Protein AF-A0A928H3K2-F1 (afdb_monomer_lite)

Foldseek 3Di:
DQDDDCVVCVPVNVVLVVLVVQEADDPVRLVCLLVLCVDDPPDPSNVVSLVSVLSNVLNVQLNCLVVPVVPDDPDHSVVSSVVSSCCSVVCSVVDDSVVVPPPDDDDDDD

Secondary structure (DSSP, 8-state):
-----TTT-HHHHHHHHHHTTSPPPPHHHHHHHHHHTTSPTTSHHHHHHHHHHHHHHHHHHHHHHHHHHHHHSS--HHHHHHHHHHHHHHHGGG--TTTGGGS-------

Radius of gyration: 16.65 Å; chains: 1; bounding box: 36×27×62 Å

pLDDT: mean 83.25, std 15.97, range [29.97, 95.5]

Structure (mmCIF, N/CA/C/O backbone):
data_AF-A0A928H3K2-F1
#
_entry.id   AF-A0A928H3K2-F1
#
loop_
_atom_site.group_PDB
_atom_site.id
_atom_site.type_symbol
_atom_site.label_atom_id
_atom_site.label_alt_id
_atom_site.label_comp_id
_atom_site.label_asym_id
_atom_site.label_entity_id
_atom_site.label_seq_id
_atom_site.pdbx_PDB_ins_code
_atom_site.Cartn_x
_atom_site.Cartn_y
_atom_site.Cartn_z
_atom_site.occupancy
_atom_site.B_iso_or_equiv
_atom_site.auth_seq_id
_atom_site.auth_comp_id
_atom_site.auth_asym_id
_atom_site.auth_atom_id
_atom_site.pdbx_PDB_model_num
ATOM 1 N N . MET A 1 1 ? 7.354 10.059 -3.563 1.00 72.06 1 MET A N 1
ATOM 2 C CA . MET A 1 1 ? 6.800 9.257 -4.679 1.00 72.06 1 MET A CA 1
ATOM 3 C C . MET A 1 1 ? 7.823 8.208 -5.077 1.00 72.06 1 MET A C 1
ATOM 5 O O . MET A 1 1 ? 8.980 8.566 -5.277 1.00 72.06 1 MET A O 1
ATOM 9 N N . VAL A 1 2 ? 7.432 6.934 -5.171 1.00 81.56 2 VAL A N 1
ATOM 10 C CA . VAL A 1 2 ? 8.342 5.878 -5.642 1.00 81.56 2 VAL A CA 1
ATOM 11 C C . VAL A 1 2 ? 8.507 6.024 -7.155 1.00 81.56 2 VAL A C 1
ATOM 13 O O . VAL A 1 2 ? 7.554 5.844 -7.907 1.00 81.56 2 VAL A O 1
ATOM 16 N N . ASN A 1 3 ? 9.706 6.402 -7.604 1.00 87.62 3 ASN A N 1
ATOM 17 C CA . ASN A 1 3 ? 9.980 6.575 -9.031 1.00 87.62 3 ASN A CA 1
ATOM 18 C C . ASN A 1 3 ? 10.130 5.206 -9.716 1.00 87.62 3 ASN A C 1
ATOM 20 O O . ASN A 1 3 ? 11.101 4.501 -9.430 1.00 87.62 3 ASN A O 1
ATOM 24 N N . ILE A 1 4 ? 9.183 4.857 -10.586 1.00 91.75 4 ILE A N 1
ATOM 25 C CA . ILE A 1 4 ? 9.135 3.608 -11.354 1.00 91.75 4 ILE A CA 1
ATOM 26 C C . ILE A 1 4 ? 9.312 3.937 -12.835 1.00 91.75 4 ILE A C 1
ATOM 28 O O . ILE A 1 4 ? 8.632 4.830 -13.344 1.00 91.75 4 ILE A O 1
ATOM 32 N N . ASN A 1 5 ? 10.196 3.207 -13.518 1.00 90.38 5 ASN A N 1
ATOM 33 C CA . ASN A 1 5 ? 10.387 3.334 -14.959 1.00 90.38 5 ASN A CA 1
ATOM 34 C C . ASN A 1 5 ? 9.102 2.901 -15.691 1.00 90.38 5 ASN A C 1
ATOM 36 O O . ASN A 1 5 ? 8.677 1.753 -15.569 1.00 90.38 5 ASN A O 1
ATOM 40 N N . ALA A 1 6 ? 8.482 3.831 -16.422 1.00 93.12 6 ALA A N 1
ATOM 41 C CA . ALA A 1 6 ? 7.225 3.598 -17.129 1.00 93.12 6 ALA A CA 1
ATOM 42 C C . ALA A 1 6 ? 7.367 2.637 -18.318 1.00 93.12 6 ALA A C 1
ATOM 44 O O . ALA A 1 6 ? 6.403 1.946 -18.638 1.00 93.12 6 ALA A O 1
ATOM 45 N N . ASP A 1 7 ? 8.549 2.571 -18.933 1.00 94.69 7 ASP A N 1
ATOM 46 C CA . ASP A 1 7 ? 8.809 1.714 -20.092 1.00 94.69 7 ASP A CA 1
ATOM 47 C C . ASP A 1 7 ? 9.021 0.256 -19.665 1.00 94.69 7 ASP A C 1
ATOM 49 O O . ASP A 1 7 ? 8.556 -0.667 -20.328 1.00 94.69 7 ASP A O 1
ATOM 53 N N . GLU A 1 8 ? 9.687 0.044 -18.526 1.00 90.69 8 GLU A N 1
ATOM 54 C CA . GLU A 1 8 ? 9.942 -1.296 -17.979 1.00 90.69 8 GLU A CA 1
ATOM 55 C C . GLU A 1 8 ? 8.733 -1.844 -17.205 1.00 90.69 8 GLU A C 1
ATOM 57 O O . GLU A 1 8 ? 8.413 -3.026 -17.315 1.00 90.69 8 GLU A O 1
ATOM 62 N N . HIS A 1 9 ? 8.047 -0.990 -16.438 1.00 92.75 9 HIS A N 1
ATOM 63 C CA . HIS A 1 9 ? 6.984 -1.389 -15.511 1.00 92.75 9 HIS A CA 1
ATOM 64 C C . HIS A 1 9 ? 5.754 -0.459 -15.602 1.00 92.75 9 HIS A C 1
ATOM 66 O O . HIS A 1 9 ? 5.408 0.227 -14.631 1.00 92.75 9 HIS A O 1
ATOM 72 N N . PRO A 1 10 ? 5.033 -0.422 -16.739 1.00 94.44 10 PRO A N 1
ATOM 73 C CA . PRO A 1 10 ? 3.942 0.534 -16.973 1.00 94.44 10 PRO A CA 1
ATOM 74 C C . PRO A 1 10 ? 2.767 0.386 -15.992 1.00 94.44 10 PRO A C 1
ATOM 76 O O . PRO A 1 10 ? 2.107 1.365 -15.634 1.00 94.44 10 PRO A O 1
ATOM 79 N N . GLY A 1 11 ? 2.488 -0.839 -15.533 1.00 95.19 11 GLY A N 1
ATOM 80 C CA . GLY A 1 11 ? 1.469 -1.102 -14.512 1.00 95.19 11 GLY A CA 1
ATOM 81 C C . GLY A 1 11 ? 1.847 -0.502 -13.159 1.00 95.19 11 GLY A C 1
ATOM 82 O O . GLY A 1 11 ? 1.071 0.259 -12.581 1.00 95.19 11 GLY A O 1
ATOM 83 N N . LEU A 1 12 ? 3.066 -0.782 -12.694 1.00 95.12 12 LEU A N 1
ATOM 84 C CA . LEU A 1 12 ? 3.573 -0.265 -11.423 1.00 95.12 12 LEU A CA 1
ATOM 85 C C . LEU A 1 12 ? 3.812 1.246 -11.456 1.00 95.12 12 LEU A C 1
ATOM 87 O O . LEU A 1 12 ? 3.668 1.900 -10.428 1.00 95.12 12 LEU A O 1
ATOM 91 N N . HIS A 1 13 ? 4.127 1.816 -12.620 1.00 95.50 13 HIS A N 1
ATOM 92 C CA . HIS A 1 13 ? 4.213 3.263 -12.794 1.00 95.50 13 HIS A CA 1
ATOM 93 C C . HIS A 1 13 ? 2.857 3.941 -12.573 1.00 95.50 13 HIS A C 1
ATOM 95 O O . HIS A 1 13 ? 2.757 4.870 -11.779 1.00 95.50 13 HIS A O 1
ATOM 101 N N . ARG A 1 14 ? 1.779 3.450 -13.202 1.00 95.31 14 ARG A N 1
ATOM 102 C CA . ARG A 1 14 ? 0.425 3.979 -12.940 1.00 95.31 14 ARG A CA 1
ATOM 103 C C . ARG A 1 14 ? 0.030 3.808 -11.476 1.00 95.31 14 ARG A C 1
ATOM 105 O O . ARG A 1 14 ? -0.478 4.742 -10.863 1.00 95.31 14 ARG A O 1
ATOM 112 N N . TYR A 1 15 ? 0.343 2.649 -10.906 1.00 94.62 15 TYR A N 1
ATOM 113 C CA . TYR A 1 15 ? 0.087 2.371 -9.499 1.00 94.62 15 TYR A CA 1
ATOM 114 C C . TYR A 1 15 ? 0.854 3.315 -8.556 1.00 94.62 15 TYR A C 1
ATOM 116 O O . TYR A 1 15 ? 0.301 3.779 -7.561 1.00 94.62 15 TYR A O 1
ATOM 124 N N . SER A 1 16 ? 2.102 3.678 -8.874 1.00 93.88 16 SER A N 1
ATOM 125 C CA . SER A 1 16 ? 2.879 4.616 -8.054 1.00 93.88 16 SER A CA 1
ATOM 126 C C . SER A 1 16 ? 2.285 6.029 -8.049 1.00 93.88 16 SER A C 1
ATOM 128 O O . SER A 1 16 ? 2.353 6.709 -7.022 1.00 93.88 16 SER A O 1
ATOM 130 N N . LEU A 1 17 ? 1.659 6.455 -9.154 1.00 93.25 17 LEU A N 1
ATOM 131 C CA . LEU A 1 17 ? 0.925 7.721 -9.243 1.00 93.25 17 LEU A CA 1
ATOM 132 C C . LEU A 1 17 ? -0.354 7.699 -8.397 1.00 93.25 17 LEU A C 1
ATOM 134 O O . LEU A 1 17 ? -0.676 8.690 -7.743 1.00 93.25 17 LEU A O 1
ATOM 138 N N . GLU A 1 18 ? -1.072 6.576 -8.371 1.00 92.25 18 GLU A N 1
ATOM 139 C CA . GLU A 1 18 ? -2.239 6.403 -7.497 1.00 92.25 18 GLU A CA 1
ATOM 140 C C . GLU A 1 18 ? -1.838 6.460 -6.020 1.00 92.25 18 GLU A C 1
ATOM 142 O O . GLU A 1 18 ? -2.448 7.192 -5.237 1.00 92.25 18 GLU A O 1
ATOM 147 N N . LEU A 1 19 ? -0.758 5.765 -5.660 1.00 91.19 19 LEU A N 1
ATOM 148 C CA . LEU A 1 19 ? -0.212 5.753 -4.305 1.00 91.19 19 LEU A CA 1
ATOM 149 C C . LEU A 1 19 ? 0.403 7.089 -3.880 1.00 91.19 19 LEU A C 1
ATOM 151 O O . LEU A 1 19 ? 0.504 7.351 -2.686 1.00 91.19 19 LEU A O 1
ATOM 155 N N . ALA A 1 20 ? 0.769 7.975 -4.810 1.00 89.25 20 ALA A N 1
ATOM 156 C CA . ALA A 1 20 ? 1.276 9.306 -4.469 1.00 89.25 20 ALA A CA 1
ATOM 157 C C . ALA A 1 20 ? 0.252 10.161 -3.696 1.00 89.25 20 ALA A C 1
ATOM 159 O O . ALA A 1 20 ? 0.644 11.105 -3.011 1.00 89.25 20 ALA A O 1
ATOM 160 N N . LYS A 1 21 ? -1.041 9.809 -3.761 1.00 85.62 21 LYS A N 1
ATOM 161 C CA . LYS A 1 21 ? -2.118 10.408 -2.953 1.00 85.62 21 LYS A CA 1
ATOM 162 C C . LYS A 1 21 ? -2.046 10.022 -1.470 1.00 85.62 21 LYS A C 1
ATOM 164 O O . LYS A 1 21 ? -2.659 10.690 -0.645 1.00 85.62 21 LYS A O 1
ATOM 169 N N . TYR A 1 22 ? -1.297 8.972 -1.143 1.00 85.12 22 TYR A N 1
ATOM 170 C CA . TYR A 1 22 ? -1.160 8.403 0.194 1.00 85.12 22 TYR A CA 1
ATOM 171 C C . TYR A 1 22 ? 0.321 8.403 0.595 1.00 85.12 22 TYR A C 1
ATOM 173 O O . TYR A 1 22 ? 0.989 7.366 0.535 1.00 85.12 22 TYR A O 1
ATOM 181 N N . PRO A 1 23 ? 0.881 9.575 0.945 1.00 81.12 23 PRO A N 1
ATOM 182 C CA . PRO A 1 23 ? 2.277 9.665 1.341 1.00 81.12 23 PRO A CA 1
ATOM 183 C C . PRO A 1 23 ? 2.559 8.843 2.605 1.00 81.12 23 PRO A C 1
ATOM 185 O O . PRO A 1 23 ? 1.655 8.412 3.329 1.00 81.12 23 PRO A O 1
ATOM 188 N N . GLU A 1 24 ? 3.848 8.641 2.873 1.00 85.19 24 GLU A N 1
ATOM 189 C CA . GLU A 1 24 ? 4.293 8.113 4.156 1.00 85.19 24 GLU A CA 1
ATOM 190 C C . GLU A 1 24 ? 3.791 9.020 5.284 1.00 85.19 24 GLU A C 1
ATOM 192 O O . GLU A 1 24 ? 3.842 10.250 5.190 1.00 85.19 24 GLU A O 1
ATOM 197 N N . LEU A 1 25 ? 3.256 8.397 6.331 1.00 89.38 25 LEU A N 1
ATOM 198 C CA . LEU A 1 25 ? 2.707 9.123 7.462 1.00 89.38 25 LEU A CA 1
ATOM 199 C C . LEU A 1 25 ? 3.853 9.620 8.335 1.00 89.38 25 LEU A C 1
ATOM 201 O O . LEU A 1 25 ? 4.714 8.847 8.749 1.00 89.38 25 LEU A O 1
ATOM 205 N N . THR A 1 26 ? 3.823 10.903 8.676 1.00 91.31 26 THR A N 1
ATOM 206 C CA . THR A 1 26 ? 4.632 11.415 9.787 1.00 91.31 26 THR A CA 1
ATOM 207 C C . THR A 1 26 ? 4.227 10.727 11.091 1.00 91.31 26 THR A C 1
ATOM 209 O O . THR A 1 26 ? 3.104 10.241 11.223 1.00 91.31 26 THR A O 1
ATOM 212 N N . GLU A 1 27 ? 5.102 10.744 12.096 1.00 90.62 27 GLU A N 1
ATOM 213 C CA . GLU A 1 27 ? 4.822 10.148 13.409 1.00 90.62 27 GLU A CA 1
ATOM 214 C C . GLU A 1 27 ? 3.508 10.664 14.027 1.00 90.62 27 GLU A C 1
ATOM 216 O O . GLU A 1 27 ? 2.695 9.889 14.529 1.00 90.62 27 GLU A O 1
ATOM 221 N N . SER A 1 28 ? 3.248 11.970 13.918 1.00 92.56 28 SER A N 1
ATOM 222 C CA . SER A 1 28 ? 2.003 12.582 14.398 1.00 92.56 28 SER A CA 1
ATOM 223 C C . SER A 1 28 ? 0.769 12.057 13.653 1.00 92.56 28 SER A C 1
ATOM 225 O O . SER A 1 28 ? -0.215 11.654 14.276 1.00 92.56 28 SER A O 1
ATOM 227 N N . GLN A 1 29 ? 0.830 11.988 12.319 1.00 93.44 29 GLN A N 1
ATOM 228 C CA . GLN A 1 29 ? -0.260 11.436 11.506 1.00 93.44 29 GLN A CA 1
ATOM 229 C C . GLN A 1 29 ? -0.486 9.954 11.803 1.00 93.44 29 GLN A C 1
ATOM 231 O O . GLN A 1 29 ? -1.628 9.517 11.912 1.00 93.44 29 GLN A O 1
ATOM 236 N N . TYR A 1 30 ? 0.592 9.194 11.987 1.00 92.31 30 TYR A N 1
ATOM 237 C CA . TYR A 1 30 ? 0.528 7.789 12.358 1.00 92.31 30 TYR A CA 1
ATOM 238 C C . TYR A 1 30 ? -0.174 7.608 13.708 1.00 92.31 30 TYR A C 1
ATOM 240 O O . TYR A 1 30 ? -1.118 6.828 13.812 1.00 92.31 30 TYR A O 1
ATOM 248 N N . ASN A 1 31 ? 0.197 8.393 14.723 1.00 92.12 31 ASN A N 1
ATOM 249 C CA . ASN A 1 31 ? -0.453 8.373 16.035 1.00 92.12 31 ASN A CA 1
ATOM 250 C C . ASN A 1 31 ? -1.939 8.759 15.965 1.00 92.12 31 ASN A C 1
ATOM 252 O O . ASN A 1 31 ? -2.762 8.128 16.632 1.00 92.12 31 ASN A O 1
ATOM 256 N N . SER A 1 32 ? -2.298 9.737 15.128 1.00 92.88 32 SER A N 1
ATOM 257 C CA . SER A 1 32 ? -3.700 10.096 14.872 1.00 92.88 32 SER A CA 1
ATOM 258 C C . SER A 1 32 ? -4.474 8.927 14.263 1.00 92.88 32 SER A C 1
ATOM 260 O O . SER A 1 32 ? -5.525 8.550 14.775 1.00 92.88 32 SER A O 1
ATOM 262 N N . VAL A 1 33 ? -3.920 8.288 13.230 1.00 93.62 33 VAL A N 1
ATOM 263 C CA . VAL A 1 33 ? -4.518 7.115 12.577 1.00 93.62 33 VAL A CA 1
ATOM 264 C C . VAL A 1 33 ? -4.687 5.958 13.565 1.00 93.62 33 VAL A C 1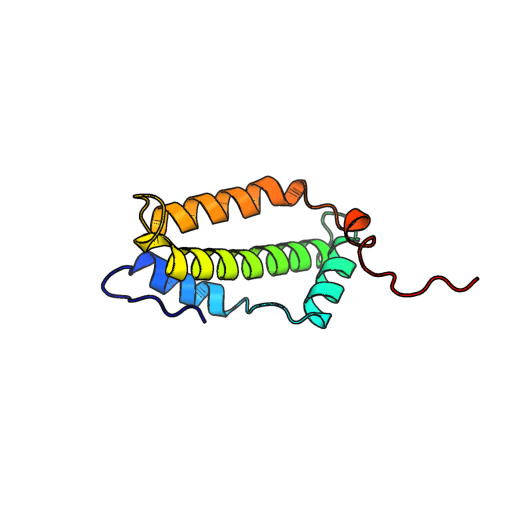
ATOM 266 O O . VAL A 1 33 ? -5.740 5.324 13.600 1.00 93.62 33 VAL A O 1
ATOM 269 N N . LEU A 1 34 ? -3.698 5.701 14.427 1.00 92.94 34 LEU A N 1
ATOM 270 C CA . LEU A 1 34 ? -3.831 4.699 15.487 1.00 92.94 34 LEU A CA 1
ATOM 271 C C . LEU A 1 34 ? -4.930 5.062 16.492 1.00 92.94 34 LEU A C 1
ATOM 273 O O . LEU A 1 34 ? -5.649 4.181 16.956 1.00 92.94 34 LEU A O 1
ATOM 277 N N . SER A 1 35 ? -5.077 6.336 16.849 1.00 92.38 35 SER A N 1
ATOM 278 C CA . SER A 1 35 ? -6.166 6.776 17.724 1.00 92.38 35 SER A CA 1
ATOM 279 C C . SER A 1 35 ? -7.534 6.505 17.093 1.00 92.38 35 SER A C 1
ATOM 281 O O . SER A 1 35 ? -8.409 5.929 17.743 1.00 92.38 35 SER A O 1
ATOM 283 N N . ASP A 1 36 ? -7.698 6.833 15.813 1.00 93.81 36 ASP A N 1
ATOM 284 C CA . ASP A 1 36 ? -8.951 6.631 15.080 1.00 93.81 36 ASP A CA 1
ATOM 285 C C . ASP A 1 36 ? -9.281 5.146 14.876 1.00 93.81 36 ASP A C 1
ATOM 287 O O . ASP A 1 36 ? -10.440 4.743 14.958 1.00 93.81 36 ASP A O 1
ATOM 291 N N . LEU A 1 37 ? -8.271 4.287 14.729 1.00 92.44 37 LEU A N 1
ATOM 292 C CA . LEU A 1 37 ? -8.452 2.833 14.673 1.00 92.44 37 LEU A CA 1
ATOM 293 C C . LEU A 1 37 ? -8.903 2.202 16.005 1.00 92.44 37 LEU A C 1
ATOM 295 O O . LEU A 1 37 ? -9.248 1.020 16.029 1.00 92.44 37 LEU A O 1
ATOM 299 N N . LYS A 1 38 ? -8.912 2.947 17.120 1.00 90.44 38 LYS A N 1
ATOM 300 C CA . LYS A 1 38 ? -9.515 2.489 18.390 1.00 90.44 38 LYS A CA 1
ATOM 301 C C . LYS A 1 38 ? -11.030 2.692 18.429 1.00 90.44 38 LYS A C 1
ATOM 303 O O . LYS A 1 38 ? -11.674 2.145 19.328 1.00 90.44 38 LYS A O 1
ATOM 308 N N . GLN A 1 39 ? -11.581 3.480 17.506 1.00 89.38 39 GLN A N 1
ATOM 309 C CA . GLN A 1 39 ? -13.021 3.684 17.382 1.00 89.38 39 GLN A CA 1
ATOM 310 C C . GLN A 1 39 ? -13.717 2.384 16.934 1.00 89.38 39 GLN A C 1
ATOM 312 O O . GLN A 1 39 ? -13.059 1.495 16.389 1.00 89.38 39 GLN A O 1
ATOM 317 N N . PRO A 1 40 ? -15.036 2.238 17.162 1.00 87.81 40 PRO A N 1
ATOM 318 C CA . PRO A 1 40 ? -15.774 1.050 16.742 1.00 87.81 40 PRO A CA 1
ATOM 319 C C . PRO A 1 40 ? -15.629 0.756 15.244 1.00 87.81 40 PRO A C 1
ATOM 321 O O . PRO A 1 40 ? -15.754 1.657 14.409 1.00 87.81 40 PRO A O 1
ATOM 324 N N . GLU A 1 41 ? -15.418 -0.520 14.912 1.00 82.31 41 GLU A N 1
ATOM 325 C CA . GLU A 1 41 ? -15.346 -0.978 13.525 1.00 82.31 41 GLU A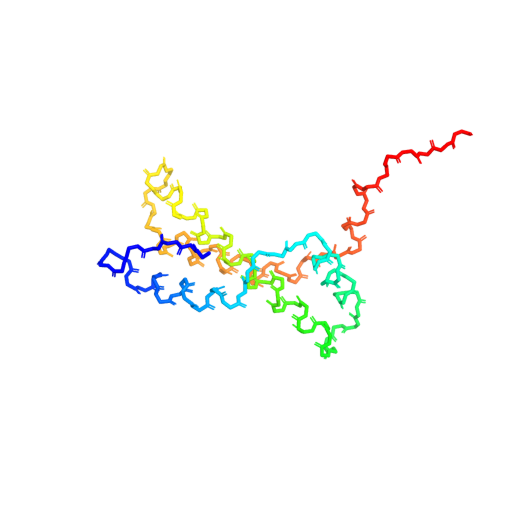 CA 1
ATOM 326 C C . GLU A 1 41 ? -16.645 -0.611 12.792 1.00 82.31 41 GLU A C 1
ATOM 328 O O . GLU A 1 41 ? -17.741 -0.951 13.236 1.00 82.31 41 GLU A O 1
ATOM 333 N N . GLY A 1 42 ? -16.528 0.124 11.683 1.00 82.12 42 GLY A N 1
ATOM 334 C CA . GLY A 1 42 ? -17.675 0.579 10.890 1.00 82.12 42 GLY A CA 1
ATOM 335 C C . GLY A 1 42 ? -17.990 2.070 10.992 1.00 82.12 42 GLY A C 1
ATOM 336 O O . GLY A 1 42 ? -18.714 2.577 10.137 1.00 82.12 42 GLY A O 1
ATOM 337 N N . CYS A 1 43 ? -17.421 2.805 11.954 1.00 92.50 43 CYS A N 1
ATOM 338 C CA . CYS A 1 43 ? -17.539 4.262 11.931 1.00 92.50 43 CYS A CA 1
ATOM 339 C C . CYS A 1 43 ? -16.650 4.873 10.831 1.00 92.50 43 CYS A C 1
ATOM 341 O O . CYS A 1 43 ? -15.635 4.295 10.432 1.00 92.50 43 CYS A O 1
ATOM 343 N N . VAL A 1 44 ? -17.023 6.061 10.345 1.00 95.00 44 VAL A N 1
ATOM 344 C CA . VAL A 1 44 ? -16.307 6.750 9.254 1.00 95.00 44 VAL A CA 1
ATOM 345 C C . VAL A 1 44 ? -14.840 6.997 9.616 1.00 95.00 44 VAL A C 1
ATOM 347 O O . VAL A 1 44 ? -13.964 6.780 8.785 1.00 95.00 44 VAL A O 1
ATOM 350 N N . LEU A 1 45 ? -14.559 7.373 10.869 1.00 93.00 45 LEU A N 1
ATOM 351 C CA . LEU A 1 45 ? -13.189 7.585 11.347 1.00 93.00 45 LEU A CA 1
ATOM 352 C C . LEU A 1 45 ? 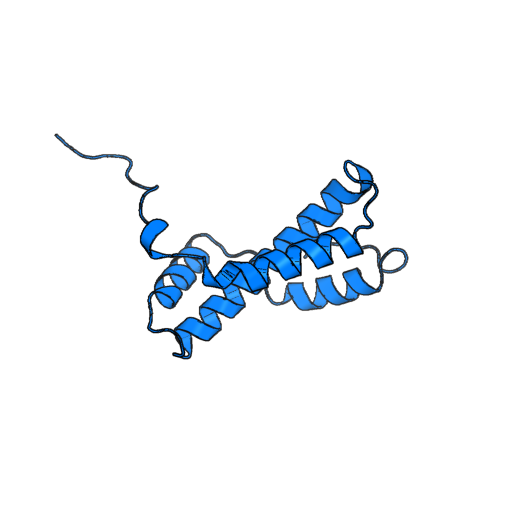-12.356 6.301 11.267 1.00 93.00 45 LEU A C 1
ATOM 354 O O . LEU A 1 45 ? -11.259 6.322 10.717 1.00 93.00 45 LEU A O 1
ATOM 358 N N . TYR A 1 46 ? -12.903 5.173 11.730 1.00 92.19 46 TYR A N 1
ATOM 359 C CA . TYR A 1 46 ? -12.234 3.877 11.647 1.00 92.19 46 TYR A CA 1
ATOM 360 C C . TYR A 1 46 ? -11.943 3.489 10.192 1.00 92.19 46 TYR A C 1
ATOM 362 O O . TYR A 1 46 ? -10.829 3.074 9.876 1.00 92.19 46 TYR A O 1
ATOM 370 N N . GLN A 1 47 ? -12.925 3.630 9.294 1.00 91.94 47 GLN A N 1
ATOM 371 C CA . GLN A 1 47 ? -12.756 3.254 7.885 1.00 91.94 47 GLN A CA 1
ATOM 372 C C . GLN A 1 47 ? -11.710 4.126 7.185 1.00 91.94 47 GLN A C 1
ATOM 374 O O . GLN A 1 47 ? -10.821 3.591 6.523 1.00 91.94 47 GLN A O 1
ATOM 379 N N . ASN A 1 48 ? -11.751 5.441 7.409 1.00 92.62 48 ASN A N 1
ATOM 380 C CA . ASN A 1 48 ? -10.774 6.375 6.852 1.00 92.62 48 ASN A CA 1
ATOM 381 C C . ASN A 1 48 ? -9.364 6.098 7.386 1.00 92.62 48 ASN A C 1
ATOM 383 O O . ASN A 1 48 ? -8.399 6.101 6.622 1.00 92.62 48 ASN A O 1
ATOM 387 N N . ALA A 1 49 ? -9.233 5.818 8.684 1.00 92.44 49 ALA A N 1
ATOM 388 C CA . ALA A 1 49 ? -7.955 5.486 9.302 1.00 92.44 49 ALA A CA 1
ATOM 389 C C . ALA A 1 49 ? -7.404 4.151 8.782 1.00 92.44 49 ALA A C 1
ATOM 391 O O . ALA A 1 49 ? -6.215 4.047 8.477 1.00 92.44 49 ALA A O 1
ATOM 392 N N . ARG A 1 50 ? -8.269 3.146 8.601 1.00 92.19 50 ARG A N 1
ATOM 393 C CA . ARG A 1 50 ? -7.913 1.861 7.988 1.00 92.19 50 ARG A CA 1
ATOM 394 C C . ARG A 1 50 ? -7.420 2.039 6.557 1.00 92.19 50 ARG A C 1
ATOM 396 O O . ARG A 1 50 ? -6.371 1.498 6.221 1.00 92.19 50 ARG A O 1
ATOM 403 N N . GLU A 1 51 ? -8.153 2.773 5.724 1.00 91.56 51 GLU A N 1
ATOM 404 C CA . GLU A 1 51 ? -7.754 3.037 4.339 1.00 91.56 51 GLU A CA 1
ATOM 405 C C . GLU A 1 51 ? -6.424 3.791 4.283 1.00 91.56 51 GLU A C 1
ATOM 407 O O . GLU A 1 51 ? -5.501 3.350 3.602 1.00 91.56 51 GLU A O 1
ATOM 412 N N . THR A 1 52 ? -6.293 4.863 5.070 1.00 91.50 52 THR A N 1
ATOM 413 C CA . THR A 1 52 ? -5.067 5.669 5.152 1.00 91.50 52 THR A CA 1
ATOM 414 C C . THR A 1 52 ? -3.870 4.802 5.532 1.00 91.50 52 THR A C 1
ATOM 416 O O . THR A 1 52 ? -2.850 4.819 4.845 1.00 91.50 52 THR A O 1
ATOM 419 N N . LEU A 1 53 ? -4.002 3.992 6.590 1.00 92.06 53 LEU A N 1
ATOM 420 C CA . LEU A 1 53 ? -2.914 3.139 7.054 1.00 92.06 53 LEU A CA 1
ATOM 421 C C . LEU A 1 53 ? -2.535 2.091 6.008 1.00 92.06 53 LEU A C 1
ATOM 423 O O . LEU A 1 53 ? -1.350 1.909 5.740 1.00 92.06 53 LEU A O 1
ATOM 427 N N . ILE A 1 54 ? -3.521 1.412 5.413 1.00 93.19 54 ILE A N 1
ATOM 428 C CA . ILE A 1 54 ? -3.273 0.409 4.373 1.00 93.19 54 ILE A CA 1
ATOM 429 C C . ILE A 1 54 ? -2.544 1.058 3.199 1.00 93.19 54 ILE A C 1
ATOM 431 O O . ILE A 1 54 ? -1.458 0.599 2.856 1.00 93.19 54 ILE A O 1
ATOM 435 N N . CYS A 1 55 ? -3.082 2.132 2.618 1.00 92.00 55 CYS A N 1
ATOM 436 C CA . CYS A 1 55 ? -2.512 2.744 1.421 1.00 92.00 55 CYS A CA 1
ATOM 437 C C . CYS A 1 55 ? -1.088 3.274 1.639 1.00 92.00 55 CYS A C 1
ATOM 439 O O . CYS A 1 55 ? -0.228 3.040 0.788 1.00 92.00 55 CYS A O 1
ATOM 441 N N . SER A 1 56 ? -0.789 3.885 2.792 1.00 89.50 56 SER A N 1
ATOM 442 C CA . SER A 1 56 ? 0.587 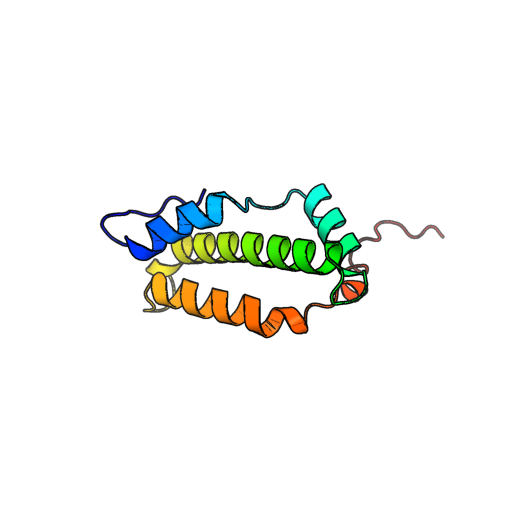4.297 3.113 1.00 89.50 56 SER A CA 1
ATOM 443 C C . SER A 1 56 ? 1.552 3.100 3.177 1.00 89.50 56 SER A C 1
ATOM 445 O O . SER A 1 56 ? 2.683 3.190 2.700 1.00 89.50 56 SER A O 1
ATOM 447 N N . HIS A 1 57 ? 1.115 1.942 3.684 1.00 91.56 57 HIS A N 1
ATOM 448 C CA . HIS A 1 57 ? 1.941 0.725 3.689 1.00 91.56 57 HIS A CA 1
ATOM 449 C C . HIS A 1 57 ? 2.074 0.079 2.303 1.00 91.56 57 HIS A C 1
ATOM 451 O O . HIS A 1 57 ? 3.114 -0.507 2.005 1.00 91.56 57 HIS A O 1
ATOM 457 N N . LEU A 1 58 ? 1.072 0.200 1.427 1.00 94.31 58 LEU A N 1
ATOM 458 C CA . LEU A 1 58 ? 1.191 -0.247 0.034 1.00 94.31 58 LEU A CA 1
ATOM 459 C C . LEU A 1 58 ? 2.286 0.536 -0.714 1.00 94.31 58 LEU A C 1
ATOM 461 O O . LEU A 1 58 ? 3.051 -0.047 -1.484 1.00 94.31 58 LEU A O 1
ATOM 465 N N . ALA A 1 59 ? 2.418 1.839 -0.443 1.00 89.94 59 ALA A N 1
ATOM 466 C CA . ALA A 1 59 ? 3.512 2.655 -0.972 1.00 89.94 59 ALA A CA 1
ATOM 467 C C . ALA A 1 59 ? 4.888 2.192 -0.471 1.00 89.94 59 ALA A C 1
ATOM 469 O O . ALA A 1 59 ? 5.836 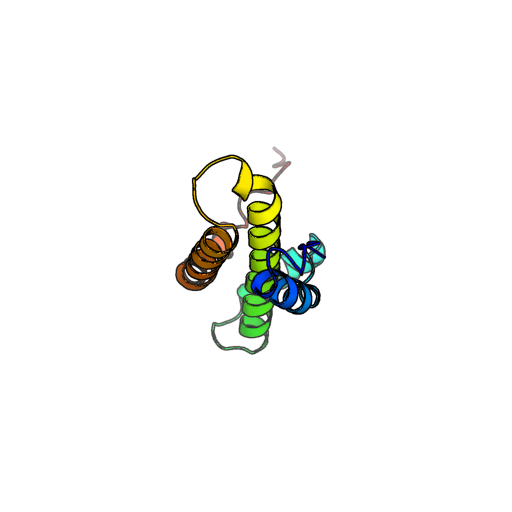2.120 -1.258 1.00 89.94 59 ALA A O 1
ATOM 470 N N . MET A 1 60 ? 4.987 1.807 0.804 1.00 89.62 60 MET A N 1
ATOM 471 C CA . MET A 1 60 ? 6.203 1.217 1.371 1.00 89.62 60 MET A CA 1
ATOM 472 C C . MET A 1 60 ? 6.567 -0.110 0.686 1.00 89.62 60 MET A C 1
ATOM 474 O O . MET A 1 60 ? 7.721 -0.305 0.307 1.00 89.62 60 MET A O 1
ATOM 478 N N . ILE A 1 61 ? 5.590 -0.996 0.454 1.00 92.31 61 ILE A N 1
ATOM 479 C CA . ILE A 1 61 ? 5.790 -2.272 -0.257 1.00 92.31 61 ILE A CA 1
ATOM 480 C C . ILE A 1 61 ? 6.329 -2.037 -1.672 1.00 92.31 61 ILE A C 1
ATOM 482 O O . ILE A 1 61 ? 7.255 -2.726 -2.097 1.00 92.31 61 ILE A O 1
ATOM 486 N N . LEU A 1 62 ? 5.795 -1.048 -2.394 1.00 93.06 62 LEU A N 1
ATOM 487 C CA . LEU A 1 62 ? 6.293 -0.683 -3.721 1.00 93.06 62 LEU A CA 1
ATOM 488 C C . LEU A 1 62 ? 7.744 -0.176 -3.679 1.00 93.06 62 LEU A C 1
ATOM 490 O O . LEU A 1 62 ? 8.544 -0.538 -4.544 1.00 93.06 62 LEU A O 1
ATOM 494 N N . GLY A 1 63 ? 8.097 0.627 -2.671 1.00 89.50 63 GLY A N 1
ATOM 495 C CA . GLY A 1 63 ? 9.476 1.066 -2.437 1.00 89.50 63 GLY A CA 1
ATOM 496 C C . GLY A 1 63 ? 10.417 -0.113 -2.180 1.00 89.50 63 GLY A C 1
ATOM 497 O O . GLY A 1 63 ? 11.430 -0.258 -2.859 1.00 89.50 63 GLY A O 1
ATOM 498 N N . MET A 1 64 ? 10.025 -1.024 -1.287 1.00 88.62 64 MET A N 1
ATOM 499 C CA . MET A 1 64 ? 10.776 -2.251 -1.011 1.00 88.62 64 MET A CA 1
ATOM 500 C C . MET A 1 64 ? 10.960 -3.105 -2.266 1.00 88.62 64 MET A C 1
ATOM 502 O O . MET A 1 64 ? 12.068 -3.571 -2.527 1.00 88.62 64 MET A O 1
ATOM 506 N N . ALA A 1 65 ? 9.906 -3.294 -3.062 1.00 90.00 65 ALA A N 1
ATOM 507 C CA . ALA A 1 65 ? 9.983 -4.047 -4.308 1.00 90.00 65 ALA A CA 1
ATOM 508 C C . ALA A 1 65 ? 11.010 -3.422 -5.258 1.00 90.00 65 ALA A C 1
ATOM 510 O O . ALA A 1 65 ? 11.864 -4.132 -5.781 1.00 90.00 65 ALA A O 1
ATOM 511 N N . LYS A 1 66 ? 10.996 -2.091 -5.411 1.00 87.94 66 LYS A N 1
ATOM 512 C CA . LYS A 1 66 ? 11.939 -1.354 -6.263 1.00 87.94 66 LYS A CA 1
ATOM 513 C C . LYS A 1 66 ? 13.391 -1.597 -5.857 1.00 87.94 66 LYS A C 1
ATOM 515 O O . LYS A 1 66 ? 14.243 -1.814 -6.718 1.00 87.94 66 LYS A O 1
ATOM 520 N N . ASP A 1 67 ? 13.658 -1.573 -4.558 1.00 84.38 67 ASP A N 1
ATOM 521 C CA . ASP A 1 67 ? 15.018 -1.658 -4.027 1.00 84.38 67 ASP A CA 1
ATOM 522 C C . ASP A 1 67 ? 15.530 -3.106 -3.942 1.00 84.38 67 ASP A C 1
ATOM 524 O O . ASP A 1 67 ? 16.741 -3.340 -3.885 1.00 84.38 67 ASP A O 1
ATOM 528 N N . THR A 1 68 ? 14.627 -4.096 -3.953 1.00 77.38 68 THR A N 1
ATOM 529 C CA . THR A 1 68 ? 14.970 -5.503 -3.680 1.00 77.38 68 THR A CA 1
ATOM 530 C C . THR A 1 68 ? 14.715 -6.483 -4.827 1.00 77.38 68 THR A C 1
ATOM 532 O O . THR A 1 68 ? 15.315 -7.561 -4.800 1.00 77.38 68 THR A O 1
ATOM 535 N N . TYR A 1 69 ? 13.925 -6.144 -5.862 1.00 64.62 69 TYR A N 1
ATOM 536 C CA . TYR A 1 69 ? 13.548 -7.111 -6.913 1.00 64.62 69 TYR A CA 1
ATOM 537 C C . TYR A 1 69 ? 14.755 -7.696 -7.657 1.00 64.62 69 TYR A C 1
ATOM 539 O O . TYR A 1 69 ? 14.803 -8.894 -7.925 1.00 64.62 69 TYR A O 1
ATOM 547 N N . ARG A 1 70 ? 15.790 -6.884 -7.914 1.00 65.25 70 ARG A N 1
ATOM 548 C CA . ARG A 1 70 ? 17.023 -7.345 -8.581 1.00 65.25 70 ARG A CA 1
ATOM 549 C C . ARG A 1 70 ? 17.906 -8.225 -7.699 1.00 65.25 70 ARG A C 1
ATOM 551 O O . ARG A 1 70 ? 18.870 -8.796 -8.197 1.00 65.25 70 ARG A O 1
ATOM 558 N N . LYS A 1 71 ? 17.641 -8.278 -6.392 1.00 64.94 71 LYS A N 1
ATOM 559 C CA . LYS A 1 71 ? 18.638 -8.696 -5.406 1.00 64.94 71 LYS A CA 1
ATOM 560 C C . LYS A 1 71 ? 18.363 -10.058 -4.777 1.00 64.94 71 LYS A C 1
ATOM 562 O O . LYS A 1 71 ? 19.334 -10.686 -4.373 1.00 64.94 71 LYS A O 1
ATOM 567 N N . TYR A 1 72 ? 17.108 -10.526 -4.694 1.00 59.41 72 TYR A N 1
ATOM 568 C CA . TYR A 1 72 ? 16.841 -11.652 -3.786 1.00 59.41 72 TYR A CA 1
ATOM 569 C C . TYR A 1 72 ? 15.933 -12.814 -4.203 1.00 59.41 72 TYR A C 1
ATOM 571 O O . TYR A 1 72 ? 16.044 -13.827 -3.524 1.00 59.41 72 TYR A O 1
ATOM 579 N N . TYR A 1 73 ? 15.089 -12.788 -5.246 1.00 57.31 73 TYR A N 1
ATOM 580 C CA . TYR A 1 73 ? 14.048 -13.844 -5.291 1.00 57.31 73 TYR A CA 1
ATOM 581 C C . TYR A 1 73 ? 13.661 -14.465 -6.633 1.00 57.31 73 TYR A C 1
ATOM 583 O O . TYR A 1 73 ? 12.833 -15.369 -6.632 1.00 57.31 73 TYR A O 1
ATOM 591 N N . GLY A 1 74 ? 14.207 -14.040 -7.776 1.00 71.31 74 GLY A N 1
ATOM 592 C CA . GLY A 1 74 ? 13.694 -14.527 -9.069 1.00 71.31 74 GLY A CA 1
ATOM 593 C C . GLY A 1 74 ? 12.200 -14.216 -9.291 1.00 71.31 74 GLY A C 1
ATOM 594 O O . GLY A 1 74 ? 11.590 -14.770 -10.198 1.00 71.31 74 GLY A O 1
ATOM 595 N N . LEU A 1 75 ? 11.620 -13.339 -8.460 1.00 79.88 75 LEU A N 1
ATOM 596 C CA . LEU A 1 75 ? 10.290 -12.766 -8.619 1.00 79.88 75 LEU A CA 1
ATOM 597 C C . LEU A 1 75 ? 10.394 -11.462 -9.408 1.00 79.88 75 LEU A C 1
ATOM 599 O O . LEU A 1 75 ? 11.328 -10.679 -9.204 1.00 79.88 75 LEU A O 1
ATOM 603 N N . SER A 1 76 ? 9.397 -11.208 -10.254 1.00 87.75 76 SER A N 1
ATOM 604 C CA . SER A 1 76 ? 9.214 -9.888 -10.849 1.00 87.75 76 SER A CA 1
ATOM 605 C C . SER A 1 76 ? 8.872 -8.853 -9.771 1.00 87.75 76 SER A C 1
ATOM 607 O O . SER A 1 76 ? 8.412 -9.183 -8.670 1.00 87.75 76 SER A O 1
ATOM 609 N N . MET A 1 77 ? 9.093 -7.577 -10.081 1.00 90.25 77 MET A N 1
ATOM 610 C CA . MET A 1 77 ? 8.698 -6.491 -9.188 1.00 90.25 77 MET A CA 1
ATOM 611 C C . MET A 1 77 ? 7.172 -6.476 -8.993 1.00 90.25 77 MET A C 1
ATOM 613 O O . MET A 1 77 ? 6.687 -6.221 -7.891 1.00 90.25 77 MET A O 1
ATOM 617 N N . GLU A 1 78 ? 6.422 -6.811 -10.041 1.00 92.75 78 GLU A N 1
ATOM 618 C CA . GLU A 1 78 ? 4.968 -6.948 -10.052 1.00 92.75 78 GLU A CA 1
ATOM 619 C C . GLU A 1 78 ? 4.485 -8.018 -9.078 1.00 92.75 78 GLU A C 1
ATOM 621 O O . GLU A 1 78 ? 3.596 -7.746 -8.271 1.00 92.75 78 GLU A O 1
ATOM 626 N N . ASP A 1 79 ? 5.091 -9.206 -9.109 1.00 90.75 79 ASP A N 1
ATOM 627 C CA . ASP A 1 79 ? 4.707 -10.303 -8.220 1.00 90.75 79 ASP A CA 1
ATOM 628 C C . ASP A 1 79 ? 5.012 -9.957 -6.762 1.00 90.75 79 ASP A C 1
ATOM 630 O O . ASP A 1 79 ? 4.196 -10.219 -5.876 1.00 90.75 79 ASP A O 1
ATOM 634 N N . TYR A 1 80 ? 6.153 -9.310 -6.503 1.00 91.62 80 TYR A N 1
ATOM 635 C CA . TYR A 1 80 ? 6.499 -8.843 -5.162 1.00 91.62 80 TYR A CA 1
ATOM 636 C C . TYR A 1 80 ? 5.435 -7.877 -4.627 1.00 91.62 80 TYR A C 1
ATOM 638 O O . TYR A 1 80 ? 4.915 -8.061 -3.523 1.00 91.62 80 TYR A O 1
ATOM 646 N N . VAL A 1 81 ? 5.094 -6.851 -5.414 1.00 93.25 81 VAL A N 1
ATOM 647 C CA . VAL A 1 81 ? 4.085 -5.852 -5.038 1.00 93.25 81 VAL A CA 1
ATOM 648 C C . VAL A 1 81 ? 2.720 -6.511 -4.861 1.00 93.25 81 VAL A C 1
ATOM 650 O O . VAL A 1 81 ? 2.054 -6.266 -3.858 1.00 93.25 81 VAL A O 1
ATOM 653 N N . GLY A 1 82 ? 2.315 -7.385 -5.782 1.00 93.25 82 GLY A N 1
ATOM 654 C CA . GLY A 1 82 ? 1.038 -8.094 -5.722 1.00 93.25 82 GLY A CA 1
ATOM 655 C C . GLY A 1 82 ? 0.894 -8.936 -4.454 1.00 93.25 82 GLY A C 1
ATOM 656 O O . GLY A 1 82 ? -0.089 -8.792 -3.723 1.00 93.25 82 GLY A O 1
ATOM 657 N N . LEU A 1 83 ? 1.895 -9.764 -4.144 1.00 91.81 83 LEU A N 1
ATOM 658 C CA . LEU A 1 83 ? 1.910 -10.592 -2.935 1.00 91.81 83 LEU A CA 1
ATOM 659 C C . LEU A 1 83 ? 1.915 -9.743 -1.661 1.00 91.81 83 LEU A C 1
ATOM 661 O O . LEU A 1 83 ? 1.154 -10.026 -0.732 1.00 91.81 83 LEU A O 1
ATOM 665 N N . GLY A 1 84 ? 2.731 -8.686 -1.626 1.00 92.44 84 GLY A N 1
ATOM 666 C CA . GLY A 1 84 ? 2.785 -7.754 -0.503 1.00 92.44 84 GLY A CA 1
ATOM 667 C C . GLY A 1 84 ? 1.440 -7.068 -0.260 1.00 92.44 84 GLY A C 1
ATOM 668 O O . GLY A 1 84 ? 0.954 -7.051 0.872 1.00 92.44 84 GLY A O 1
ATOM 669 N N . ASN A 1 85 ? 0.793 -6.572 -1.316 1.00 94.62 85 ASN A N 1
ATOM 670 C CA . ASN A 1 85 ? -0.511 -5.915 -1.228 1.00 94.62 85 ASN A CA 1
ATOM 671 C C . ASN A 1 85 ? -1.591 -6.872 -0.702 1.00 94.62 85 ASN A C 1
ATOM 673 O O . ASN A 1 85 ? -2.350 -6.518 0.204 1.00 94.62 85 ASN A O 1
ATOM 677 N N . ILE A 1 86 ? -1.638 -8.106 -1.223 1.00 93.94 86 ILE A N 1
ATOM 678 C CA . ILE A 1 86 ? -2.567 -9.143 -0.749 1.00 93.94 86 ILE A CA 1
ATOM 679 C C . ILE A 1 86 ? -2.325 -9.425 0.735 1.00 93.94 86 ILE A C 1
ATOM 681 O O . ILE A 1 86 ? -3.276 -9.467 1.521 1.00 93.94 86 ILE A O 1
ATOM 685 N N . ALA A 1 87 ? -1.068 -9.596 1.146 1.00 91.88 87 ALA A N 1
ATOM 686 C CA . ALA A 1 87 ? -0.725 -9.833 2.543 1.00 91.88 87 ALA A CA 1
ATOM 687 C C . ALA A 1 87 ? -1.161 -8.662 3.437 1.00 91.88 87 ALA A C 1
ATOM 689 O O . ALA A 1 87 ? -1.805 -8.896 4.461 1.00 91.88 87 ALA A O 1
ATOM 690 N N . MET A 1 88 ? -0.891 -7.418 3.029 1.00 92.62 88 MET A N 1
ATOM 691 C CA . MET A 1 88 ? -1.258 -6.219 3.787 1.00 92.62 88 MET A CA 1
ATOM 692 C C . MET A 1 88 ? -2.769 -6.144 4.019 1.00 92.62 88 MET A C 1
ATOM 694 O O . MET A 1 88 ? -3.217 -6.017 5.157 1.00 92.62 88 MET A O 1
ATOM 698 N N . VAL A 1 89 ? -3.570 -6.298 2.962 1.00 89.69 89 VAL A N 1
ATOM 699 C CA . VAL A 1 89 ? -5.035 -6.194 3.053 1.00 89.69 89 VAL A CA 1
ATOM 700 C C . VAL A 1 89 ? -5.637 -7.367 3.832 1.00 89.69 89 VAL A C 1
ATOM 702 O O . VAL A 1 89 ? -6.477 -7.161 4.708 1.00 89.69 89 VAL A O 1
ATOM 705 N N . THR A 1 90 ? -5.204 -8.600 3.553 1.00 88.69 90 THR A N 1
ATOM 706 C CA . THR A 1 90 ? -5.786 -9.806 4.177 1.00 88.69 90 THR A CA 1
ATOM 707 C C . THR A 1 90 ? -5.404 -9.965 5.643 1.00 88.69 90 THR A C 1
ATOM 709 O O . THR A 1 90 ? -6.175 -10.531 6.422 1.00 88.69 90 THR A O 1
ATOM 712 N N . LYS A 1 91 ? -4.221 -9.489 6.043 1.00 86.88 91 LYS A N 1
ATOM 713 C CA . LYS A 1 91 ? -3.748 -9.574 7.430 1.00 86.88 91 LYS A CA 1
ATOM 714 C C . LYS A 1 91 ? -4.081 -8.336 8.251 1.00 86.88 91 LYS A C 1
ATOM 716 O O . LYS A 1 91 ? -3.943 -8.413 9.469 1.00 86.88 91 LYS A O 1
ATOM 721 N N . PHE A 1 92 ? -4.589 -7.259 7.646 1.00 85.50 92 PHE A N 1
ATOM 722 C CA . PHE A 1 92 ? -4.967 -6.050 8.382 1.00 85.50 92 PHE A CA 1
ATOM 723 C C . PHE A 1 92 ? -5.992 -6.321 9.487 1.00 85.50 92 PHE A C 1
ATOM 725 O O . PHE A 1 92 ? -5.906 -5.738 10.556 1.00 85.50 92 PHE A O 1
ATOM 732 N N . SER A 1 93 ? -6.918 -7.262 9.288 1.00 79.62 93 SER A N 1
ATOM 733 C CA . SER A 1 93 ? -7.884 -7.668 10.326 1.00 79.62 93 SER A CA 1
ATOM 734 C C . SER A 1 93 ? -7.231 -8.205 11.607 1.00 79.62 93 SER A C 1
ATOM 736 O O . SER A 1 93 ? -7.864 -8.261 12.655 1.00 79.62 93 SER A O 1
ATOM 738 N N . ARG A 1 94 ? -5.957 -8.611 11.543 1.00 82.94 94 ARG A N 1
ATOM 739 C CA . ARG A 1 94 ? -5.166 -9.067 12.695 1.00 82.94 94 ARG A CA 1
ATOM 740 C C . ARG A 1 94 ? -4.377 -7.933 13.350 1.00 82.94 94 ARG A C 1
ATOM 742 O O . ARG A 1 94 ? -3.753 -8.159 14.387 1.00 82.94 94 ARG A O 1
ATOM 749 N N . PHE A 1 95 ? -4.367 -6.745 12.748 1.00 81.75 95 PHE A N 1
ATOM 750 C CA . PHE A 1 95 ? -3.697 -5.572 13.285 1.00 81.75 95 PHE A CA 1
ATOM 751 C C . PHE A 1 95 ? -4.423 -5.110 14.547 1.00 81.75 95 PHE A C 1
ATOM 753 O O . PHE A 1 95 ? -5.565 -4.662 14.506 1.00 81.75 95 PHE A O 1
ATOM 760 N N . ASN A 1 96 ? -3.760 -5.249 15.693 1.00 78.00 96 ASN A N 1
ATOM 761 C CA . ASN A 1 96 ? -4.327 -4.886 16.982 1.00 78.00 96 ASN A CA 1
ATOM 762 C C . ASN A 1 96 ? -3.616 -3.656 17.540 1.00 78.00 96 ASN A C 1
ATOM 764 O O . ASN A 1 96 ? -2.555 -3.763 18.156 1.00 78.00 96 ASN A O 1
ATOM 768 N N . VAL A 1 97 ? -4.267 -2.506 17.395 1.00 76.31 97 VAL A N 1
ATOM 769 C CA . VAL A 1 97 ? -3.760 -1.211 17.864 1.00 76.31 97 VAL A CA 1
ATOM 7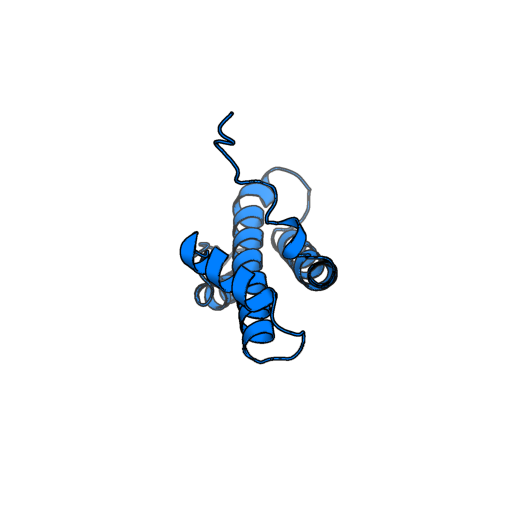70 C C . VAL A 1 97 ? -3.534 -1.166 19.378 1.00 76.31 97 VAL A C 1
ATOM 772 O O . VAL A 1 97 ? -2.672 -0.436 19.858 1.00 76.31 97 VAL A O 1
ATOM 775 N N . ARG A 1 98 ? -4.267 -1.969 20.161 1.00 67.25 98 ARG A N 1
ATOM 776 C CA . ARG A 1 98 ? -4.138 -1.989 21.630 1.00 67.25 98 ARG A CA 1
ATOM 777 C C . ARG A 1 98 ? -2.838 -2.644 22.100 1.00 67.25 98 ARG A C 1
ATOM 779 O O . ARG A 1 98 ? -2.393 -2.366 23.210 1.00 67.25 98 ARG A O 1
ATOM 786 N N . LYS A 1 99 ? -2.213 -3.485 21.267 1.00 60.16 99 LYS A N 1
ATOM 787 C CA . LYS A 1 99 ? -0.883 -4.058 21.543 1.00 60.16 99 LYS A CA 1
ATOM 788 C C . LYS A 1 99 ? 0.261 -3.109 21.167 1.00 60.16 99 LYS A C 1
ATOM 790 O O . LYS A 1 99 ? 1.354 -3.255 21.702 1.00 60.16 99 LYS A O 1
ATOM 795 N N . SER A 1 100 ? 0.009 -2.123 20.307 1.00 53.38 100 SER A N 1
ATOM 796 C CA . SER A 1 100 ? 1.008 -1.158 19.826 1.00 53.38 100 SER A CA 1
ATOM 797 C C . SER A 1 100 ? 1.478 -0.167 20.899 1.00 53.38 100 SER A C 1
ATOM 799 O O . SER A 1 100 ? 2.509 0.472 20.734 1.00 53.38 100 SER A O 1
ATOM 801 N N . THR A 1 101 ? 0.752 -0.050 22.014 1.00 45.34 101 THR A N 1
ATOM 802 C CA . THR A 1 101 ? 1.033 0.886 23.118 1.00 45.34 101 THR A CA 1
ATOM 803 C C . THR A 1 101 ? 2.175 0.469 24.060 1.00 45.34 101 THR A C 1
ATOM 805 O O . THR A 1 101 ? 2.444 1.190 25.012 1.00 45.34 101 THR A O 1
ATOM 808 N N . ILE A 1 102 ? 2.840 -0.675 23.846 1.00 42.91 102 ILE A N 1
ATOM 809 C CA . ILE A 1 102 ? 3.786 -1.242 24.834 1.00 42.91 102 ILE A CA 1
ATOM 810 C C . ILE A 1 102 ? 5.259 -0.838 24.595 1.00 42.91 102 ILE A C 1
ATOM 812 O O . ILE A 1 102 ? 6.072 -0.990 25.500 1.00 42.91 102 ILE A O 1
ATOM 816 N N . HIS A 1 103 ? 5.638 -0.255 23.449 1.00 38.97 103 HIS A N 1
ATOM 817 C CA . HIS A 1 103 ? 7.062 0.015 23.154 1.00 38.97 103 HIS A CA 1
ATOM 818 C C . HIS A 1 103 ? 7.576 1.448 23.356 1.00 38.97 103 HIS A C 1
ATOM 820 O O . HIS A 1 103 ? 8.709 1.736 22.977 1.00 38.97 103 HIS A O 1
ATOM 826 N N . HIS A 1 104 ? 6.843 2.310 24.065 1.00 38.47 104 HIS A N 1
ATOM 827 C CA . HIS A 1 104 ? 7.408 3.562 24.579 1.00 38.47 104 HIS A CA 1
ATOM 828 C C . HIS A 1 104 ? 7.107 3.747 26.065 1.00 38.47 104 HIS A C 1
ATOM 830 O O . HIS A 1 104 ? 6.124 4.371 26.446 1.00 38.47 104 HIS A O 1
ATOM 836 N N . SER A 1 105 ? 8.008 3.230 26.899 1.00 33.59 105 SER A N 1
ATOM 837 C CA . SER A 1 105 ? 8.264 3.816 28.213 1.00 33.59 105 SER A CA 1
ATOM 838 C C . SER A 1 105 ? 9.776 3.882 28.445 1.00 33.59 105 SER A C 1
ATOM 840 O O . SER A 1 105 ? 10.366 2.916 28.930 1.00 33.59 105 SER A O 1
ATOM 842 N N . PRO A 1 106 ? 10.456 4.975 28.055 1.00 44.84 106 PRO A N 1
ATOM 843 C CA . PRO A 1 106 ? 11.662 5.385 28.741 1.00 44.84 106 PRO A CA 1
ATOM 844 C C . PRO A 1 106 ? 11.223 6.157 29.994 1.00 44.84 106 PRO A C 1
ATOM 846 O O . PRO A 1 106 ? 10.613 7.217 29.882 1.00 44.84 106 PRO A O 1
ATOM 849 N N . ASN A 1 107 ? 11.569 5.619 31.165 1.00 45.03 107 ASN A N 1
ATOM 850 C CA . ASN A 1 107 ? 11.438 6.207 32.509 1.00 45.03 107 ASN A CA 1
ATOM 851 C C . ASN A 1 107 ? 10.168 5.837 33.294 1.00 45.03 107 ASN A C 1
ATOM 853 O O . ASN A 1 107 ? 9.199 6.590 33.361 1.00 45.03 107 ASN A O 1
ATOM 857 N N . SER A 1 108 ? 10.253 4.714 34.008 1.00 29.97 108 SER A N 1
ATOM 858 C CA . SER A 1 108 ? 9.588 4.567 35.306 1.00 29.97 108 SER A CA 1
ATOM 859 C C . SER A 1 108 ? 10.484 5.210 36.379 1.00 29.97 108 SER A C 1
ATOM 861 O O . SER A 1 108 ? 11.662 4.851 36.424 1.00 29.97 108 SER A O 1
ATOM 863 N N . PRO A 1 109 ? 9.993 6.142 37.215 1.00 48.97 109 PRO A N 1
ATOM 864 C CA . PRO A 1 109 ? 10.706 6.568 38.413 1.00 48.97 109 PRO A CA 1
ATOM 865 C C . PRO A 1 109 ? 10.486 5.559 39.550 1.00 48.97 109 PRO A C 1
ATOM 867 O O . PRO A 1 109 ? 9.375 5.048 39.713 1.00 48.97 109 PRO A O 1
ATOM 870 N N . GLU A 1 110 ? 11.555 5.276 40.298 1.00 45.28 110 GLU A N 1
ATOM 871 C CA . GLU A 1 110 ? 11.479 4.748 41.670 1.00 45.28 110 GLU A CA 1
ATOM 872 C C . GLU A 1 110 ? 10.892 5.795 42.626 1.00 45.28 110 GLU A C 1
ATOM 874 O O . GLU A 1 110 ? 11.152 7.006 42.413 1.00 45.28 110 GLU A O 1
#

Sequence (110 aa):
MVNINADEHPGLHRYSLELAKYPELTESQYNSVLSDLKQPEGCVLYQNARETLICSHLAMILGMAKDTYRKYYGLSMEDYVGLGNIAMVTKFSRFNVRKSTIHHSPNSPE